Protein AF-A0A7C5CDK7-F1 (afdb_monomer)

pLDDT: mean 96.23, std 4.13, range [68.06, 98.69]

Secondary structure (DSSP, 8-state):
---SSTTHHHHHHHHHHHHHHHHHTT---------TTHHHHHHHHT-S-------STTTS--

Structure (mmCIF, N/CA/C/O backbone):
data_AF-A0A7C5CDK7-F1
#
_entry.id   AF-A0A7C5CDK7-F1
#
loop_
_atom_site.group_PDB
_atom_site.id
_atom_site.type_symbol
_atom_site.label_atom_id
_atom_site.label_alt_id
_atom_site.label_comp_id
_atom_site.label_asym_id
_atom_site.label_entity_id
_atom_site.label_seq_id
_atom_site.pdbx_PDB_ins_code
_atom_site.Cartn_x
_atom_site.Cartn_y
_atom_site.Cartn_z
_atom_site.occupancy
_atom_site.B_iso_or_equiv
_atom_site.auth_seq_id
_atom_site.auth_comp_id
_atom_site.auth_asym_id
_atom_site.auth_atom_id
_atom_site.pdbx_PDB_model_num
ATOM 1 N N . MET A 1 1 ? 1.769 0.395 -0.717 1.00 97.81 1 MET A N 1
ATOM 2 C CA . MET A 1 1 ? 2.936 1.196 -0.265 1.00 97.81 1 MET A CA 1
ATOM 3 C C . MET A 1 1 ? 4.206 0.650 -0.903 1.00 97.81 1 MET A C 1
ATOM 5 O O . MET A 1 1 ? 4.126 -0.356 -1.597 1.00 97.81 1 MET A O 1
ATOM 9 N N . GLY A 1 2 ? 5.361 1.283 -0.685 1.00 98.00 2 GLY A N 1
ATOM 10 C CA . GLY A 1 2 ? 6.634 0.825 -1.249 1.00 98.00 2 GLY A CA 1
ATOM 11 C C . GLY A 1 2 ? 6.732 1.030 -2.761 1.00 98.00 2 GLY A C 1
ATOM 12 O O . GLY A 1 2 ? 6.785 2.168 -3.217 1.00 98.00 2 GLY A O 1
ATOM 13 N N . GLY A 1 3 ? 6.788 -0.060 -3.526 1.00 96.75 3 GLY A N 1
ATOM 14 C CA . GLY A 1 3 ? 6.855 -0.024 -4.988 1.00 96.75 3 GLY A CA 1
ATOM 15 C C . GLY A 1 3 ? 8.261 0.153 -5.568 1.00 96.75 3 GLY A C 1
ATOM 16 O O . GLY A 1 3 ? 9.264 0.026 -4.864 1.00 96.75 3 GLY A O 1
ATOM 17 N N . MET A 1 4 ? 8.315 0.404 -6.881 1.00 95.88 4 MET A N 1
ATOM 18 C CA . MET A 1 4 ? 9.547 0.448 -7.695 1.00 95.88 4 MET A CA 1
ATOM 19 C C . MET A 1 4 ? 10.034 1.875 -8.013 1.00 95.88 4 MET A C 1
ATOM 21 O O . MET A 1 4 ? 10.995 2.050 -8.763 1.00 95.88 4 MET A O 1
ATOM 25 N N . SER A 1 5 ? 9.351 2.893 -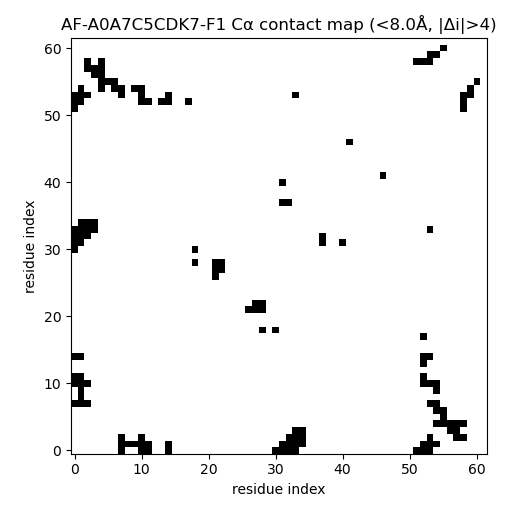7.487 1.00 96.38 5 SER A N 1
ATOM 26 C CA . SER A 1 5 ? 9.731 4.303 -7.619 1.00 96.38 5 SER A CA 1
ATOM 27 C C . SER A 1 5 ? 11.033 4.607 -6.864 1.00 96.38 5 SER A C 1
ATOM 29 O O . SER A 1 5 ? 11.379 3.931 -5.894 1.00 96.38 5 SER A O 1
ATOM 31 N N . ALA A 1 6 ? 11.731 5.676 -7.260 1.00 96.56 6 ALA A N 1
ATOM 32 C CA . ALA A 1 6 ? 12.854 6.219 -6.490 1.00 96.56 6 ALA A CA 1
ATOM 33 C C . ALA A 1 6 ? 12.421 6.709 -5.091 1.00 96.56 6 ALA A C 1
ATOM 35 O O . ALA A 1 6 ? 13.236 6.779 -4.177 1.00 96.56 6 ALA A O 1
ATOM 36 N N . GLU A 1 7 ? 11.130 6.994 -4.910 1.00 96.94 7 GLU A N 1
ATOM 37 C CA . GLU A 1 7 ? 10.516 7.463 -3.660 1.00 96.94 7 GLU A CA 1
ATOM 38 C C . GLU A 1 7 ? 9.969 6.308 -2.802 1.00 96.94 7 GLU A C 1
ATOM 40 O O . GLU A 1 7 ? 9.129 6.489 -1.916 1.00 96.94 7 GLU A O 1
ATOM 45 N N . ARG A 1 8 ? 10.454 5.087 -3.050 1.00 97.69 8 ARG A N 1
ATOM 46 C CA . ARG A 1 8 ? 10.066 3.874 -2.327 1.00 97.69 8 ARG A CA 1
ATOM 47 C C . ARG A 1 8 ? 10.123 4.038 -0.808 1.00 97.69 8 ARG A C 1
ATOM 49 O O . ARG A 1 8 ? 9.174 3.666 -0.120 1.00 97.69 8 ARG A O 1
ATOM 56 N N . ASP A 1 9 ? 11.217 4.576 -0.279 1.00 98.31 9 ASP A N 1
ATOM 57 C CA . ASP A 1 9 ? 11.403 4.691 1.172 1.00 98.31 9 ASP A CA 1
ATOM 58 C C . ASP A 1 9 ? 10.407 5.681 1.794 1.00 98.31 9 ASP A C 1
ATOM 60 O O . ASP A 1 9 ? 9.905 5.451 2.897 1.00 98.31 9 ASP A O 1
ATOM 64 N N . VAL A 1 10 ? 10.037 6.731 1.051 1.00 98.00 10 VAL A N 1
ATOM 65 C CA . VAL A 1 10 ? 8.979 7.681 1.435 1.00 98.00 10 VAL A CA 1
ATOM 66 C C . VAL A 1 10 ? 7.621 6.976 1.471 1.00 98.00 10 VAL A C 1
ATOM 68 O O . VAL A 1 10 ? 6.869 7.121 2.440 1.00 98.00 10 VAL A O 1
ATOM 71 N N . SER A 1 11 ? 7.339 6.129 0.477 1.00 98.19 11 SER A N 1
ATOM 72 C CA . SER A 1 11 ? 6.129 5.296 0.437 1.00 98.19 11 SER A CA 1
ATOM 73 C C . SER A 1 11 ? 6.057 4.295 1.587 1.00 98.19 11 SER A C 1
ATOM 75 O O . SER A 1 11 ? 4.995 4.093 2.170 1.00 98.19 11 SER A O 1
ATOM 77 N N . LEU A 1 12 ? 7.174 3.652 1.940 1.00 98.56 12 LEU A N 1
ATOM 78 C CA . LEU A 1 12 ? 7.224 2.729 3.075 1.00 98.56 12 LEU A CA 1
ATOM 79 C C . LEU A 1 12 ? 7.016 3.451 4.407 1.00 98.56 12 LEU A C 1
ATOM 81 O O . LEU A 1 12 ? 6.312 2.936 5.270 1.00 98.56 12 LEU A O 1
ATOM 85 N N . SER A 1 13 ? 7.635 4.619 4.583 1.00 98.50 13 SER A N 1
ATOM 86 C CA . SER A 1 13 ? 7.509 5.412 5.806 1.00 98.50 13 SER A CA 1
ATOM 87 C C . SER A 1 13 ? 6.068 5.887 6.010 1.00 98.50 13 SER A C 1
ATOM 89 O O . SER A 1 13 ? 5.430 5.532 6.998 1.00 98.50 13 SER A O 1
ATOM 91 N N . SER A 1 14 ? 5.511 6.599 5.026 1.00 98.25 14 SER A N 1
ATOM 92 C CA . SER A 1 14 ? 4.139 7.117 5.102 1.00 98.25 14 SER A CA 1
ATOM 93 C C . SER A 1 14 ? 3.089 6.006 5.189 1.00 98.25 14 SER A C 1
ATOM 95 O O . SER A 1 14 ? 2.163 6.103 5.991 1.00 98.25 14 SER A O 1
ATOM 97 N N . GLY A 1 15 ? 3.253 4.910 4.440 1.00 98.50 15 GLY A N 1
ATOM 98 C CA . GLY A 1 15 ? 2.323 3.784 4.489 1.00 98.50 15 GLY A CA 1
ATOM 99 C C . GLY A 1 15 ? 2.260 3.090 5.855 1.00 98.50 15 GLY A C 1
ATOM 100 O O . GLY A 1 15 ? 1.171 2.686 6.256 1.00 98.50 15 GLY A O 1
ATOM 101 N N . LYS A 1 16 ? 3.376 3.005 6.600 1.00 98.69 16 LYS A N 1
ATOM 102 C CA . LYS A 1 16 ? 3.386 2.435 7.962 1.00 98.69 16 LYS A CA 1
ATOM 103 C C . LYS A 1 16 ? 2.565 3.282 8.928 1.00 98.69 16 LYS A C 1
ATOM 105 O O . LYS A 1 16 ? 1.774 2.735 9.692 1.00 98.69 16 LYS A O 1
ATOM 110 N N . GLU A 1 17 ? 2.711 4.603 8.857 1.00 98.62 17 GLU A N 1
ATOM 111 C CA . GLU A 1 17 ? 1.944 5.531 9.695 1.00 98.62 17 GLU A CA 1
ATOM 112 C C . GLU A 1 17 ? 0.447 5.486 9.355 1.00 98.62 17 GLU A C 1
ATOM 114 O O . GLU A 1 17 ? -0.392 5.399 10.252 1.00 98.62 17 GLU A O 1
ATOM 119 N N . CYS A 1 18 ? 0.092 5.438 8.064 1.00 98.50 18 CYS A N 1
ATOM 120 C CA . CYS A 1 18 ? -1.297 5.247 7.636 1.00 98.50 18 CYS A CA 1
ATOM 121 C C . CYS A 1 18 ? -1.873 3.910 8.127 1.00 98.50 18 CYS A C 1
ATOM 123 O O . CYS A 1 18 ? -2.995 3.874 8.631 1.00 98.50 18 CYS A O 1
ATOM 125 N N . ALA A 1 19 ? -1.114 2.814 8.024 1.00 98.56 19 ALA A N 1
ATOM 126 C CA . ALA A 1 19 ? -1.548 1.503 8.497 1.00 98.56 19 ALA A CA 1
ATOM 127 C C . ALA A 1 19 ? -1.746 1.480 10.020 1.00 98.56 19 ALA A C 1
ATOM 129 O O . ALA A 1 19 ? -2.730 0.921 10.503 1.00 98.56 19 ALA A O 1
ATOM 130 N N . ALA A 1 20 ? -0.847 2.108 10.784 1.00 98.69 20 ALA A N 1
ATOM 131 C CA . ALA A 1 20 ? -0.984 2.246 12.230 1.00 98.69 20 ALA A CA 1
ATOM 132 C C . ALA A 1 20 ? -2.244 3.042 12.611 1.00 98.69 20 ALA A C 1
ATOM 134 O O . ALA A 1 20 ? -2.997 2.604 13.481 1.00 98.69 20 ALA A O 1
ATOM 135 N N . ALA A 1 21 ? -2.512 4.158 11.926 1.00 98.62 21 ALA A N 1
ATOM 136 C CA . ALA A 1 21 ? -3.711 4.961 12.150 1.00 98.62 21 ALA A CA 1
ATOM 137 C C . ALA A 1 21 ? -4.999 4.176 11.840 1.00 98.62 21 ALA A C 1
ATOM 139 O O . ALA A 1 21 ? -5.897 4.124 12.674 1.00 98.62 21 ALA A O 1
ATOM 140 N N . LEU A 1 22 ? -5.069 3.495 10.690 1.00 98.31 22 LEU A N 1
ATOM 141 C CA . LEU A 1 22 ? -6.233 2.686 10.308 1.00 98.31 22 L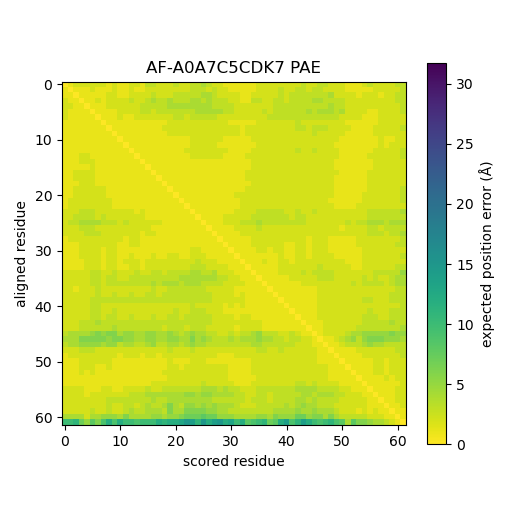EU A CA 1
ATOM 142 C C . LEU A 1 22 ? -6.490 1.534 11.291 1.00 98.31 22 LEU A C 1
ATOM 144 O O . LEU A 1 22 ? -7.633 1.293 11.674 1.00 98.31 22 LEU A O 1
ATOM 148 N N . ARG A 1 23 ? -5.440 0.855 11.770 1.00 98.38 23 ARG A N 1
ATOM 149 C CA . ARG A 1 23 ? -5.593 -0.152 12.834 1.00 98.38 23 ARG A CA 1
ATOM 150 C C . ARG A 1 23 ? -6.110 0.465 14.134 1.00 98.38 23 ARG A C 1
ATOM 152 O O . ARG A 1 23 ? -6.910 -0.164 14.819 1.00 98.38 23 ARG A O 1
ATOM 159 N N . GLY A 1 24 ? -5.685 1.686 14.462 1.00 98.44 24 GLY A N 1
ATOM 160 C CA . GLY A 1 24 ? -6.188 2.444 15.613 1.00 98.44 24 GLY A CA 1
ATOM 161 C C . GLY A 1 24 ? -7.690 2.739 15.543 1.00 98.44 24 GLY A C 1
ATOM 162 O O . GLY A 1 24 ? -8.363 2.705 16.569 1.00 98.44 24 GLY A O 1
ATOM 163 N N . GLU A 1 25 ? -8.221 2.931 14.335 1.00 98.25 25 GLU A N 1
ATOM 164 C CA . GLU A 1 25 ? -9.657 3.111 14.068 1.00 98.25 25 GLU A CA 1
ATOM 165 C C . GLU A 1 25 ? -10.439 1.782 13.979 1.00 98.25 25 GLU A C 1
ATOM 167 O O . GLU A 1 25 ? -11.646 1.779 13.740 1.00 98.25 25 GLU A O 1
ATOM 172 N N . GLY A 1 26 ? -9.777 0.638 14.189 1.00 98.00 26 GLY A N 1
ATOM 173 C CA . GLY A 1 26 ? -10.413 -0.682 14.245 1.00 98.00 26 GLY A CA 1
ATOM 174 C C . GLY A 1 26 ? -10.565 -1.400 12.901 1.00 98.00 26 GLY A C 1
ATOM 175 O O . GLY A 1 26 ? -11.268 -2.409 12.841 1.00 98.00 26 GLY A O 1
ATOM 176 N N . TYR A 1 27 ? -9.916 -0.924 11.835 1.00 97.75 27 TYR A N 1
ATOM 177 C CA . TYR 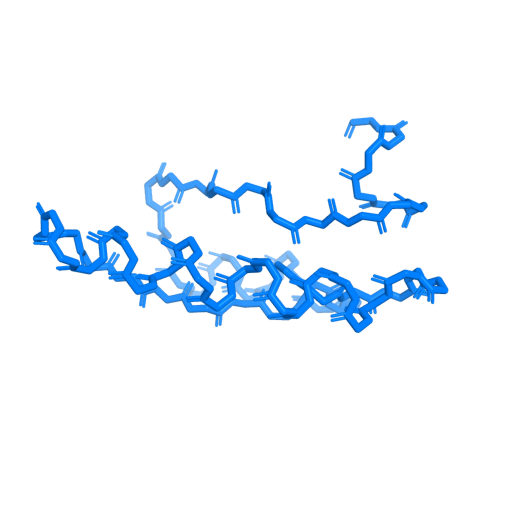A 1 27 ? -9.878 -1.638 10.555 1.00 97.75 27 TYR A CA 1
ATOM 178 C C . TYR A 1 27 ? -8.905 -2.826 10.605 1.00 97.75 27 TYR A C 1
ATOM 180 O O . TYR A 1 27 ? -7.840 -2.745 11.224 1.00 97.75 27 TYR A O 1
ATOM 188 N N . ASP A 1 28 ? -9.237 -3.911 9.899 1.00 97.25 28 ASP A N 1
ATOM 189 C CA . ASP A 1 28 ? -8.268 -4.962 9.577 1.00 97.25 28 ASP A CA 1
ATOM 190 C C . ASP A 1 28 ? -7.399 -4.498 8.402 1.00 97.25 28 ASP A C 1
ATOM 192 O O . ASP A 1 28 ? -7.907 -4.133 7.340 1.00 97.25 28 ASP A O 1
ATOM 196 N N . VAL A 1 29 ? -6.084 -4.443 8.613 1.00 97.94 29 VAL A N 1
ATOM 197 C CA . VAL A 1 29 ? -5.148 -3.791 7.690 1.00 97.94 29 VAL A CA 1
ATOM 198 C C . VAL A 1 29 ? -4.025 -4.740 7.313 1.00 97.94 29 VAL A C 1
ATOM 200 O O 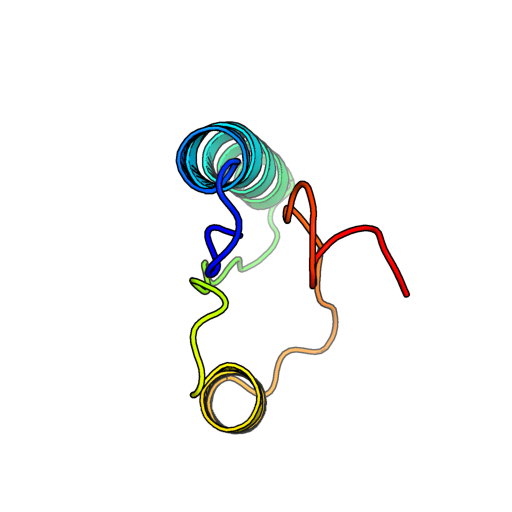. VAL A 1 29 ? -3.142 -5.048 8.125 1.00 97.94 29 VAL A O 1
ATOM 203 N N . VAL A 1 30 ? -4.003 -5.100 6.031 1.00 97.81 30 VAL A N 1
ATOM 204 C CA . VAL A 1 30 ? -2.909 -5.826 5.388 1.00 97.81 30 VAL A CA 1
ATOM 205 C C . VAL A 1 30 ? -2.022 -4.835 4.636 1.00 97.81 30 VAL A C 1
ATOM 207 O O . VAL A 1 30 ? -2.471 -4.136 3.730 1.00 97.81 30 VAL A O 1
ATOM 210 N N . GLU A 1 31 ? -0.744 -4.774 5.003 1.00 98.00 31 GLU A N 1
ATOM 211 C CA . GLU A 1 31 ? 0.248 -3.969 4.287 1.00 98.00 31 GLU A CA 1
ATOM 212 C C . GLU A 1 31 ? 0.771 -4.744 3.070 1.00 98.00 31 GLU A C 1
ATOM 214 O O . GLU A 1 31 ? 1.224 -5.883 3.193 1.00 98.00 31 GLU A O 1
ATOM 219 N N . VAL A 1 32 ? 0.726 -4.117 1.890 1.00 97.75 32 VAL A N 1
ATOM 220 C CA . VAL A 1 32 ? 1.221 -4.698 0.633 1.00 97.75 32 VAL A CA 1
ATOM 221 C C . VAL A 1 32 ? 2.256 -3.770 0.006 1.00 97.75 32 VAL A C 1
ATOM 223 O O . VAL A 1 32 ? 1.988 -2.591 -0.266 1.00 97.75 32 VAL A O 1
ATOM 226 N N . ASP A 1 33 ? 3.445 -4.319 -0.233 1.00 97.25 33 ASP A N 1
ATOM 227 C CA . ASP A 1 33 ? 4.480 -3.677 -1.034 1.00 97.25 33 ASP A CA 1
ATOM 228 C C . ASP A 1 33 ? 4.159 -3.850 -2.523 1.00 97.25 33 ASP A C 1
ATOM 230 O O . ASP A 1 33 ? 4.008 -4.975 -2.998 1.00 97.25 33 ASP A O 1
ATOM 234 N N . ALA A 1 34 ? 4.008 -2.744 -3.250 1.00 97.06 34 ALA A N 1
ATOM 235 C CA . ALA A 1 34 ? 3.507 -2.714 -4.625 1.00 97.06 34 ALA A CA 1
ATOM 236 C C . ALA A 1 34 ? 4.562 -3.131 -5.666 1.00 97.06 34 ALA A C 1
ATOM 238 O O . ALA A 1 34 ? 4.964 -2.343 -6.525 1.00 97.06 34 ALA A O 1
ATOM 239 N N . GLY A 1 35 ? 5.032 -4.373 -5.568 1.00 94.62 35 GLY A N 1
ATOM 240 C CA . GLY A 1 35 ? 5.923 -4.995 -6.541 1.00 94.62 35 GLY A CA 1
ATOM 241 C C . GLY A 1 35 ? 5.211 -5.463 -7.821 1.00 94.62 35 GLY A C 1
ATOM 242 O O . GLY A 1 35 ? 4.002 -5.276 -7.981 1.00 94.62 35 GLY A O 1
ATOM 243 N N . PRO A 1 36 ? 5.945 -6.110 -8.747 1.00 95.50 36 PRO A N 1
ATOM 244 C CA . PRO A 1 36 ? 5.385 -6.657 -9.989 1.00 95.50 36 PRO A CA 1
ATOM 245 C C . PRO A 1 36 ? 4.241 -7.667 -9.794 1.00 95.50 36 PRO A C 1
ATOM 247 O O . PRO A 1 36 ? 3.461 -7.903 -10.712 1.00 95.50 36 PRO A O 1
ATOM 250 N N . ASP A 1 37 ? 4.142 -8.273 -8.613 1.00 95.81 37 ASP A N 1
ATOM 251 C CA . ASP A 1 37 ? 3.138 -9.260 -8.221 1.00 95.81 37 ASP A CA 1
ATOM 252 C C . ASP A 1 37 ? 1.894 -8.647 -7.553 1.00 95.81 37 ASP A C 1
ATOM 254 O O . ASP A 1 37 ? 0.995 -9.390 -7.154 1.00 95.81 37 ASP A O 1
ATOM 258 N N . LEU A 1 38 ? 1.794 -7.311 -7.463 1.00 95.19 38 LEU A N 1
ATOM 259 C CA . LEU A 1 38 ? 0.714 -6.608 -6.756 1.00 95.19 38 LEU A CA 1
ATOM 260 C C . LEU A 1 38 ? -0.682 -7.131 -7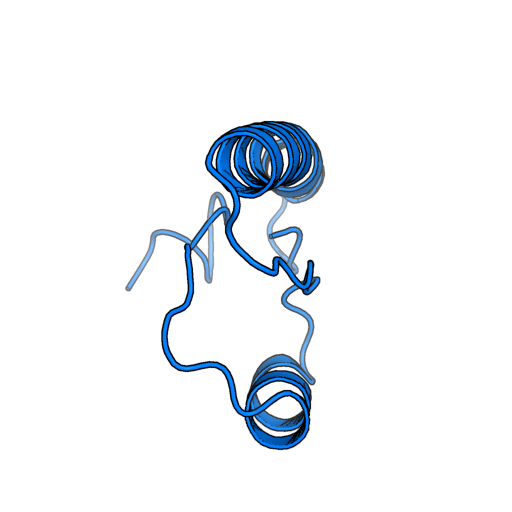.119 1.00 95.19 38 LEU A C 1
ATOM 262 O O . LEU A 1 38 ? -1.485 -7.400 -6.230 1.00 95.19 38 LEU A O 1
ATOM 266 N N . ALA A 1 39 ? -0.971 -7.310 -8.410 1.00 94.88 39 ALA A N 1
ATOM 267 C CA . ALA A 1 39 ? -2.284 -7.773 -8.861 1.00 94.88 39 ALA A CA 1
ATOM 268 C C . ALA A 1 39 ? -2.637 -9.168 -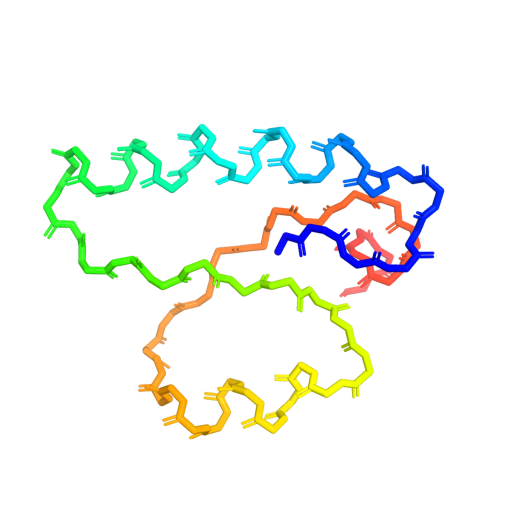8.314 1.00 94.88 39 ALA A C 1
ATOM 270 O O . ALA A 1 39 ? -3.773 -9.402 -7.909 1.00 94.88 39 ALA A O 1
ATOM 271 N N . VAL A 1 40 ? -1.658 -10.077 -8.260 1.00 96.94 40 VAL A N 1
ATOM 272 C CA . VAL A 1 40 ? -1.840 -11.428 -7.709 1.00 96.94 40 VAL A CA 1
ATOM 273 C C . VAL A 1 40 ? -2.069 -11.344 -6.204 1.00 96.94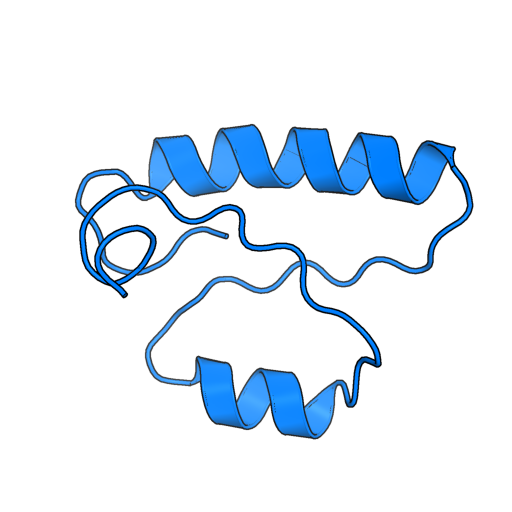 40 VAL A C 1
ATOM 275 O O . VAL A 1 40 ? -3.025 -11.922 -5.696 1.00 96.94 40 VAL A O 1
ATOM 278 N N . ARG A 1 41 ? -1.254 -10.554 -5.497 1.00 96.62 41 ARG A N 1
ATOM 279 C CA . ARG A 1 41 ? -1.372 -10.365 -4.045 1.00 96.62 41 ARG A CA 1
ATOM 280 C C . ARG A 1 41 ? -2.726 -9.781 -3.648 1.00 96.62 41 ARG A C 1
ATOM 282 O O . ARG A 1 41 ? -3.341 -10.271 -2.708 1.00 96.62 41 ARG A O 1
ATOM 289 N N . LEU A 1 42 ? -3.218 -8.773 -4.370 1.00 95.75 42 LEU A N 1
ATOM 290 C CA . LEU A 1 42 ? -4.536 -8.183 -4.111 1.00 95.75 42 LEU A CA 1
ATOM 291 C C . LEU A 1 42 ? -5.671 -9.186 -4.346 1.00 95.75 42 LEU A C 1
ATOM 293 O O . LEU A 1 42 ? -6.614 -9.224 -3.558 1.00 95.75 42 LEU A O 1
ATOM 297 N N . ALA A 1 43 ? -5.562 -10.025 -5.380 1.00 96.12 43 ALA A N 1
ATOM 298 C CA . ALA A 1 43 ? -6.542 -11.073 -5.650 1.00 96.12 43 ALA A CA 1
ATOM 299 C C . ALA A 1 43 ? -6.555 -12.165 -4.563 1.00 96.12 43 ALA A C 1
ATOM 301 O O . ALA A 1 43 ? -7.626 -12.641 -4.200 1.00 96.12 43 ALA A O 1
ATOM 302 N N . GLU A 1 44 ? -5.390 -12.540 -4.024 1.00 96.81 44 GLU A N 1
ATOM 303 C CA . GLU A 1 44 ? -5.266 -13.508 -2.922 1.00 96.81 44 GLU A CA 1
ATOM 304 C C . GLU A 1 44 ? -5.811 -12.968 -1.595 1.00 96.81 44 GLU A C 1
ATOM 306 O O . GLU A 1 44 ? -6.444 -13.706 -0.843 1.00 96.81 44 GLU A O 1
ATOM 311 N N . ILE A 1 45 ? -5.548 -11.692 -1.300 1.00 96.31 45 ILE A N 1
ATOM 312 C CA . ILE A 1 45 ? -6.012 -11.036 -0.070 1.00 96.31 45 ILE A CA 1
ATOM 313 C C . ILE A 1 45 ? -7.525 -10.797 -0.123 1.00 96.31 45 ILE A C 1
ATOM 315 O O . ILE A 1 45 ? -8.177 -10.857 0.915 1.00 96.31 45 ILE A O 1
ATOM 319 N N . ALA A 1 46 ? -8.073 -10.541 -1.318 1.00 94.44 46 ALA A N 1
ATOM 320 C CA . ALA A 1 46 ? -9.495 -10.285 -1.541 1.00 94.44 46 ALA A CA 1
ATOM 321 C C . ALA A 1 46 ? -10.055 -9.169 -0.633 1.00 94.44 46 ALA A C 1
ATOM 323 O O . ALA A 1 46 ? -11.093 -9.327 0.003 1.00 94.44 46 ALA A O 1
ATOM 324 N N . THR A 1 47 ? -9.340 -8.041 -0.557 1.00 90.94 47 THR A N 1
ATOM 325 C CA . THR A 1 47 ? -9.755 -6.878 0.244 1.00 90.94 47 THR A CA 1
ATOM 326 C C . THR A 1 47 ? -10.898 -6.096 -0.411 1.00 90.94 47 THR A C 1
ATOM 328 O O . THR A 1 47 ? -10.972 -6.012 -1.637 1.00 90.94 47 THR A O 1
ATOM 331 N N . ASP A 1 48 ? -11.753 -5.472 0.403 1.00 93.69 48 ASP A N 1
ATOM 332 C CA . ASP A 1 48 ? -12.852 -4.620 -0.067 1.00 93.69 48 ASP A CA 1
ATOM 333 C C . ASP A 1 48 ? -12.377 -3.234 -0.533 1.00 93.69 48 ASP A C 1
ATOM 335 O O . ASP A 1 48 ? -12.969 -2.630 -1.431 1.00 93.69 48 ASP A O 1
ATOM 339 N N . VAL A 1 49 ? -11.323 -2.701 0.099 1.00 96.00 49 VAL A N 1
ATOM 340 C CA . VAL A 1 49 ? -10.840 -1.327 -0.101 1.00 96.00 49 VAL A CA 1
ATOM 341 C C . VAL A 1 49 ? -9.315 -1.292 -0.048 1.00 96.00 49 VAL A C 1
ATOM 343 O O . VAL A 1 49 ? -8.696 -1.911 0.811 1.00 96.00 49 VAL A O 1
ATOM 346 N N . ALA A 1 50 ? -8.700 -0.503 -0.932 1.00 96.25 50 ALA A N 1
ATOM 347 C CA . ALA A 1 50 ? -7.265 -0.238 -0.921 1.00 96.25 50 ALA A CA 1
ATOM 348 C C . ALA A 1 50 ? -6.980 1.239 -0.614 1.00 96.25 50 ALA A C 1
ATOM 350 O O . ALA A 1 50 ? -7.505 2.134 -1.275 1.00 96.25 50 ALA A O 1
ATOM 351 N N . PHE A 1 51 ? -6.101 1.493 0.357 1.00 97.50 51 PHE A N 1
ATOM 352 C CA . PHE A 1 51 ? -5.532 2.819 0.595 1.00 97.50 51 PHE A CA 1
ATOM 353 C C . PHE A 1 51 ? -4.189 2.940 -0.139 1.00 97.50 51 PHE A C 1
ATOM 355 O O . PHE A 1 51 ? -3.235 2.219 0.171 1.00 97.50 51 PH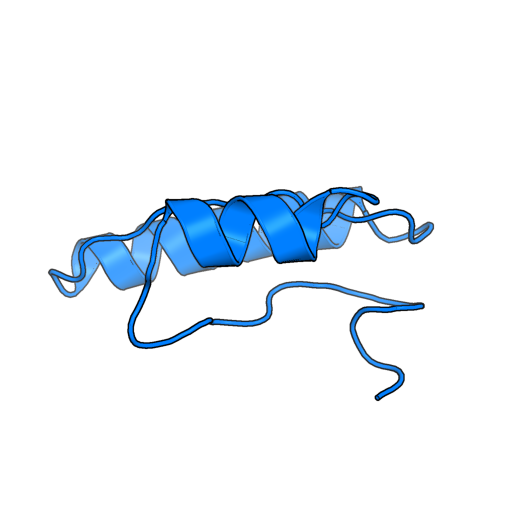E A O 1
ATOM 362 N N . ASN A 1 52 ? -4.100 3.841 -1.121 1.00 97.00 52 ASN A N 1
ATOM 363 C CA . ASN A 1 52 ? -2.870 4.045 -1.881 1.00 97.00 52 ASN A CA 1
ATOM 364 C C . ASN A 1 52 ? -1.895 4.958 -1.117 1.00 97.00 52 ASN A C 1
ATOM 366 O O . ASN A 1 52 ? -2.111 6.159 -1.009 1.00 97.00 52 ASN A O 1
ATOM 370 N N . ALA A 1 53 ? -0.808 4.369 -0.614 1.00 97.75 53 ALA A N 1
ATOM 371 C CA . ALA A 1 53 ? 0.325 5.068 0.000 1.00 97.75 53 ALA A CA 1
ATOM 372 C C . ALA A 1 53 ? 1.608 4.913 -0.841 1.00 97.75 53 ALA A C 1
ATOM 374 O O . ALA A 1 53 ? 2.670 4.565 -0.318 1.00 97.75 53 ALA A O 1
ATOM 375 N N . 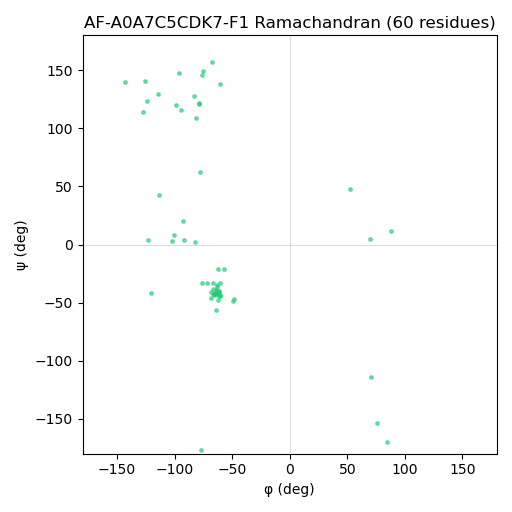LEU A 1 54 ? 1.492 5.026 -2.163 1.00 98.00 54 LEU A N 1
ATOM 376 C CA . LEU A 1 54 ? 2.623 5.064 -3.091 1.00 98.00 54 LEU A CA 1
ATOM 377 C C . LEU A 1 54 ? 2.981 6.513 -3.428 1.00 98.00 54 LEU A C 1
ATOM 379 O O . LEU A 1 54 ? 2.101 7.361 -3.487 1.00 98.00 54 LEU A O 1
ATOM 383 N N . HIS A 1 55 ? 4.269 6.755 -3.664 1.00 97.81 55 HIS A N 1
ATOM 384 C CA . HIS A 1 55 ? 4.840 8.042 -4.063 1.00 97.81 55 HIS A CA 1
ATOM 385 C C . HIS A 1 55 ? 5.656 7.877 -5.346 1.00 97.81 55 HIS A C 1
ATOM 387 O O . HIS A 1 55 ? 6.393 6.895 -5.525 1.00 97.81 55 HIS A O 1
ATOM 393 N N . GLY A 1 56 ? 5.547 8.859 -6.231 1.00 95.62 56 GLY A N 1
ATOM 394 C CA . GLY A 1 56 ? 6.233 8.907 -7.510 1.00 95.62 56 GLY A CA 1
ATOM 395 C C . GLY A 1 56 ? 5.637 7.979 -8.572 1.00 95.62 56 GLY A C 1
ATOM 396 O O . GLY A 1 56 ? 4.447 7.652 -8.584 1.00 95.62 56 GLY A O 1
ATOM 397 N N . ARG A 1 57 ? 6.487 7.575 -9.522 1.00 95.12 57 ARG A N 1
ATOM 398 C CA . ARG A 1 57 ? 6.068 6.825 -10.716 1.00 95.12 57 ARG A CA 1
ATOM 399 C C . ARG A 1 57 ? 5.426 5.484 -10.350 1.00 95.12 57 ARG A C 1
ATOM 401 O O . ARG A 1 57 ? 5.978 4.753 -9.527 1.00 95.12 57 ARG A O 1
ATOM 408 N N . TRP A 1 58 ? 4.336 5.140 -11.036 1.00 91.31 58 TRP A N 1
ATOM 409 C CA . TRP A 1 58 ? 3.455 3.993 -10.776 1.00 91.31 58 TRP A CA 1
ATOM 410 C C . TRP A 1 58 ? 2.617 4.091 -9.492 1.00 91.31 58 TRP A C 1
ATOM 412 O O . TRP A 1 58 ? 1.948 3.122 -9.134 1.00 91.31 58 TRP A O 1
ATOM 422 N N . GLY A 1 59 ? 2.684 5.219 -8.780 1.00 91.44 59 GLY A N 1
ATOM 423 C CA . GLY A 1 59 ? 1.959 5.463 -7.534 1.00 91.44 59 GLY A CA 1
ATOM 424 C C . GLY A 1 59 ? 1.017 6.661 -7.590 1.00 91.44 59 GLY A C 1
ATOM 425 O O . GLY A 1 59 ? -0.100 6.574 -7.084 1.00 91.44 59 GLY A O 1
ATOM 426 N N . GLU A 1 60 ? 1.467 7.753 -8.210 1.00 91.06 60 GLU A N 1
ATOM 427 C CA . GLU A 1 60 ? 0.766 9.048 -8.259 1.00 91.06 60 GLU A CA 1
ATOM 428 C C . GLU A 1 60 ? 0.506 9.540 -9.694 1.00 91.06 60 GLU A C 1
ATOM 430 O O . GLU A 1 60 ? 0.011 10.647 -9.904 1.00 91.06 60 GLU A O 1
ATOM 435 N N . ASP A 1 61 ? 0.859 8.738 -10.698 1.00 91.62 61 ASP A N 1
ATOM 436 C CA . ASP A 1 61 ? 0.793 9.083 -12.119 1.00 91.62 61 ASP A CA 1
ATOM 437 C C . ASP A 1 61 ? -0.428 8.500 -12.861 1.00 91.62 61 ASP A C 1
ATOM 439 O O . ASP A 1 61 ? -0.503 8.645 -14.086 1.00 91.62 61 ASP A O 1
ATOM 443 N N . GLY A 1 62 ? -1.396 7.893 -12.152 1.00 68.06 62 GLY A N 1
ATOM 444 C CA . GLY A 1 62 ? -2.640 7.370 -12.743 1.00 68.06 62 GLY A CA 1
ATOM 445 C C . GLY A 1 62 ? -3.602 6.705 -11.770 1.00 68.06 62 GLY A C 1
ATOM 446 O O . GLY A 1 62 ? -3.224 5.656 -11.208 1.00 68.06 62 GLY A O 1
#

Foldseek 3Di:
DQEDDPCRVVLVVVVVVVQVVCVVVVDDDDDDHPYPCNVVVCVVVVDPDDDQSDDDPPRPPD

Sequence (62 aa):
MGGMSAERDVSLSSGKECAAALRGEGYDVVEVDAGPDLAVRLAEIATDVAFNALHGRWGEDG

Solvent-accessible surface area (backbone atoms only — not comparable to full-atom values): 3707 Å² total; per-residue (Å²): 41,24,42,88,24,95,39,17,68,58,7,43,53,55,29,50,55,53,47,54,51,43,43,73,76,70,48,91,78,83,90,54,66,45,48,99,57,37,71,58,54,50,62,73,66,62,68,94,77,84,82,88,30,38,33,51,66,94,43,70,76,124

Mean predicted aligned error: 2.14 Å

Radius of gyration: 11.48 Å; Cα contacts (8 Å, |Δi|>4): 73; chains: 1; bounding box: 26×23×28 Å